Protein AF-A0A034WK22-F1 (afdb_monomer)

Organism: Bactrocera dorsalis (NCBI:txid27457)

Foldseek 3Di:
DPDDLADPPQWHADPVSDTDGVCQQLAQDQPDPVSPSVALVRQVVPDEDPQWDAAPSRGTYGNCQQCVQDQSHPVSSSVDCVRNVPPPPPDDDDDPDPPPPCPPCQVFADDDDQKRFAAQPPPQKFKAFPVPRDTDHHRDIGNGRIGIDGD

Solvent-accessible surface area (backbone atoms only — not comparable to full-atom values): 9255 Å² total; per-residue (Å²): 132,89,73,75,95,62,51,56,100,62,30,43,64,37,97,88,69,49,66,43,51,55,80,46,51,18,45,33,50,68,78,32,96,85,25,60,39,56,27,42,86,59,12,61,84,53,77,64,59,96,65,38,34,68,29,85,56,32,24,30,36,58,41,76,45,49,55,62,77,53,74,56,31,83,85,30,49,37,55,25,57,88,74,42,72,72,66,74,74,89,72,83,90,72,83,79,72,80,81,64,73,82,65,79,69,68,66,75,50,52,70,62,80,87,27,32,35,36,62,72,83,54,79,64,53,49,32,30,34,72,88,76,72,41,80,51,66,72,56,42,77,37,82,65,74,62,46,53,44,76,114

Secondary structure (DSSP, 8-state):
-----S--TTEEEPTTS-EEEGGGTTSSS--STT-GGGSHHHHSS----TTEEE-TTS-EEEGGGTTSSS--STT-GGG-HHHHTT-----------------------EEETTEEEPPTT-TTEEEEETTT--EE-TT-EESS-EEEEE-

Structure (mmCIF, N/CA/C/O backbone):
data_AF-A0A034WK22-F1
#
_entry.id   AF-A0A034WK22-F1
#
loop_
_atom_site.group_PDB
_atom_site.id
_atom_site.type_symbol
_atom_site.label_atom_id
_atom_site.label_alt_id
_atom_site.label_comp_id
_atom_site.label_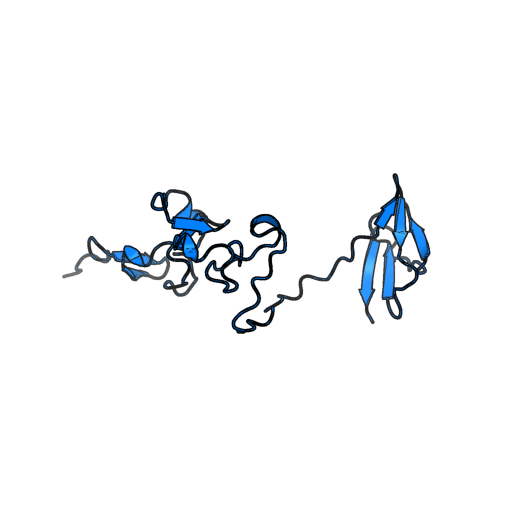asym_id
_atom_site.label_entity_id
_atom_site.label_seq_id
_atom_site.pdbx_PDB_ins_code
_atom_site.Cartn_x
_atom_site.Cartn_y
_atom_site.Cartn_z
_atom_site.occupancy
_atom_site.B_iso_or_equiv
_atom_site.auth_seq_id
_atom_site.auth_comp_id
_atom_site.auth_asym_id
_atom_site.auth_atom_id
_atom_site.pdbx_PDB_model_num
ATOM 1 N N . PHE A 1 1 ? -26.282 13.716 29.879 1.00 41.97 1 PHE A N 1
ATOM 2 C CA . PHE A 1 1 ? -26.708 12.935 28.706 1.00 41.97 1 PHE A CA 1
ATOM 3 C C . PHE A 1 1 ? -25.429 12.410 28.086 1.00 41.97 1 PHE A C 1
ATOM 5 O O . PHE A 1 1 ? -24.656 13.210 27.580 1.00 41.97 1 PHE A O 1
ATOM 12 N N . ALA A 1 2 ? -25.101 11.136 28.296 1.00 48.19 2 ALA A N 1
ATOM 13 C CA . ALA A 1 2 ? -24.018 10.515 27.542 1.00 48.19 2 ALA A CA 1
ATOM 14 C C . ALA A 1 2 ? -24.620 10.184 26.175 1.00 48.19 2 ALA A C 1
ATOM 16 O O . ALA A 1 2 ? -25.309 9.176 26.045 1.00 48.19 2 ALA A O 1
ATOM 17 N N . GLU A 1 3 ? -24.500 11.106 25.219 1.00 52.84 3 GLU A N 1
ATOM 18 C CA . GLU A 1 3 ? -24.861 10.803 23.837 1.00 52.84 3 GLU A CA 1
ATOM 19 C C . GLU A 1 3 ? -23.820 9.845 23.266 1.00 52.84 3 GLU A C 1
ATOM 21 O O . GLU A 1 3 ? -22.619 9.979 23.496 1.00 52.84 3 GLU A O 1
ATOM 26 N N . SER A 1 4 ? -24.352 8.804 22.639 1.00 51.81 4 SER A N 1
ATOM 27 C CA . SER A 1 4 ? -23.679 7.602 22.180 1.00 51.81 4 SER A CA 1
ATOM 28 C C . SER A 1 4 ? -22.354 7.901 21.479 1.00 51.81 4 SER A C 1
ATOM 30 O O . SER A 1 4 ? -22.331 8.539 20.433 1.00 51.81 4 SER A O 1
ATOM 32 N N . GLY A 1 5 ? -21.253 7.401 22.043 1.00 57.75 5 GLY A N 1
ATOM 33 C CA . GLY A 1 5 ? -19.918 7.427 21.444 1.00 57.75 5 GLY A CA 1
ATOM 34 C C . GLY A 1 5 ? -19.785 6.462 20.264 1.00 57.75 5 GLY A C 1
ATOM 35 O O . GLY A 1 5 ? -18.977 5.538 20.311 1.00 57.75 5 GLY A O 1
ATOM 36 N N . SER A 1 6 ? -20.585 6.661 19.222 1.00 67.25 6 SER A N 1
ATOM 37 C CA . SER A 1 6 ? -20.426 6.025 17.916 1.00 67.25 6 SER A CA 1
ATOM 38 C C . SER A 1 6 ? -20.471 7.116 16.864 1.00 67.25 6 SER A C 1
ATOM 40 O O . SER A 1 6 ? -21.315 8.005 16.938 1.00 67.25 6 SER A O 1
ATOM 42 N N . CYS A 1 7 ? -19.530 7.059 15.927 1.00 81.31 7 CYS A N 1
ATOM 43 C CA . CYS A 1 7 ? -19.524 7.911 14.745 1.00 81.31 7 CYS A CA 1
ATOM 44 C C . CYS A 1 7 ? -20.874 7.830 14.006 1.00 81.31 7 CYS A C 1
ATOM 46 O O . CYS A 1 7 ? -21.620 6.865 14.202 1.00 81.31 7 CYS A O 1
ATOM 48 N N . GLY A 1 8 ? -21.213 8.847 13.208 1.00 80.00 8 GLY A N 1
ATOM 49 C CA . GLY A 1 8 ? -22.467 8.875 12.456 1.00 80.00 8 GLY A CA 1
ATOM 50 C C . GLY A 1 8 ? -22.614 7.688 11.499 1.00 80.00 8 GLY A C 1
ATOM 51 O O . GLY A 1 8 ? -21.647 7.001 11.189 1.00 80.00 8 GLY A O 1
ATOM 52 N N . ASP A 1 9 ? -23.824 7.449 10.987 1.00 79.44 9 ASP A N 1
ATOM 53 C CA . ASP A 1 9 ? -24.131 6.312 10.098 1.00 79.44 9 ASP A CA 1
ATOM 54 C C . ASP A 1 9 ? -23.269 6.242 8.818 1.00 79.44 9 ASP A C 1
ATOM 56 O O . ASP A 1 9 ? -23.203 5.197 8.174 1.00 79.44 9 ASP A O 1
ATOM 60 N N . SER A 1 10 ? -22.621 7.347 8.436 1.00 83.50 10 SER A N 1
ATOM 61 C CA . SER A 1 10 ? -21.700 7.446 7.293 1.00 83.50 10 SER A CA 1
ATOM 62 C C . SER A 1 10 ? -20.250 7.680 7.715 1.00 83.50 10 SER A C 1
ATOM 64 O O . SER A 1 10 ? -19.420 8.040 6.887 1.00 83.50 10 SER A O 1
ATOM 66 N N . GLU A 1 11 ? -19.914 7.439 8.977 1.00 88.31 11 GLU A N 1
ATOM 67 C CA . GLU A 1 11 ? -18.571 7.599 9.515 1.00 88.31 11 GLU A CA 1
ATOM 68 C C . GLU A 1 11 ? -18.106 6.299 10.179 1.00 88.31 11 GLU A C 1
ATOM 70 O O . GLU A 1 11 ? -18.848 5.654 10.923 1.00 88.31 11 GLU A O 1
ATOM 75 N N . MET A 1 12 ? -16.845 5.922 9.980 1.00 85.69 12 MET A N 1
ATOM 76 C CA . MET A 1 12 ? -16.225 4.847 10.747 1.00 85.69 12 MET A CA 1
ATOM 77 C C . MET A 1 12 ? -15.327 5.369 11.852 1.00 85.69 12 MET A C 1
ATOM 79 O O . MET A 1 12 ? -14.591 6.346 11.721 1.00 85.69 12 MET A O 1
ATOM 83 N N . GLN A 1 13 ? -15.351 4.629 12.953 1.00 87.44 13 GLN A N 1
ATOM 84 C CA . GLN A 1 13 ? -14.527 4.904 14.109 1.00 87.44 13 GLN A CA 1
ATOM 85 C C . GLN A 1 13 ? -13.163 4.220 13.985 1.00 87.44 13 GLN A C 1
ATOM 87 O O . GLN A 1 13 ? -13.043 2.991 13.990 1.00 87.44 13 GLN A O 1
ATOM 92 N N . CYS A 1 14 ? -12.110 5.026 13.945 1.00 88.19 14 CYS A N 1
ATOM 93 C CA . CYS A 1 14 ? -10.742 4.597 14.173 1.00 88.19 14 CYS A CA 1
ATOM 94 C C . CYS A 1 14 ? -10.596 3.994 15.576 1.00 88.19 14 CYS A C 1
ATOM 96 O O . CYS A 1 14 ? -11.312 4.332 16.518 1.00 88.19 14 CYS A O 1
ATOM 98 N N . LYS A 1 15 ? -9.559 3.178 15.768 1.00 85.81 15 LYS A N 1
ATOM 99 C CA . LYS A 1 15 ? -9.249 2.534 17.057 1.00 85.81 15 LYS A CA 1
ATOM 100 C C . LYS A 1 15 ? -9.051 3.519 18.219 1.00 85.81 15 LYS A C 1
ATOM 102 O O 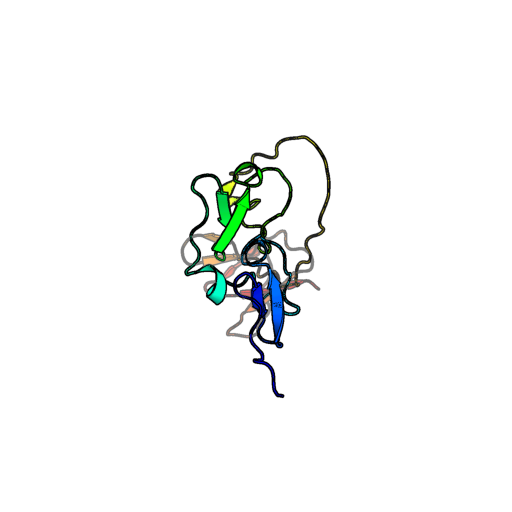. LYS A 1 15 ? -9.336 3.183 19.361 1.00 85.81 15 LYS A O 1
ATOM 107 N N . ASN A 1 16 ? -8.590 4.735 17.919 1.00 84.88 16 ASN A N 1
ATOM 108 C CA . ASN A 1 16 ? -8.399 5.813 18.894 1.00 84.88 16 ASN A CA 1
ATOM 109 C C . ASN A 1 16 ? -9.678 6.639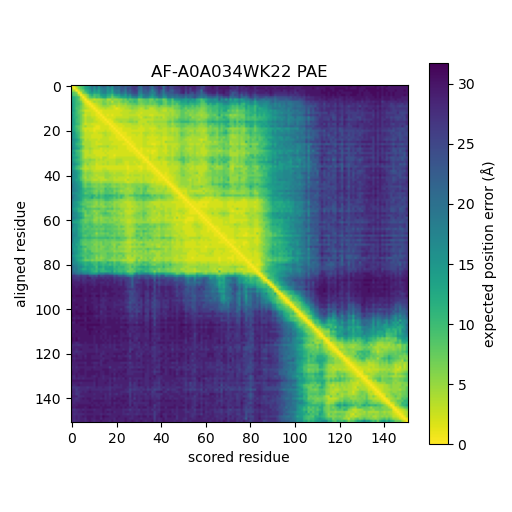 19.162 1.00 84.88 16 ASN A C 1
ATOM 111 O O . ASN A 1 16 ? -9.624 7.652 19.849 1.00 84.88 16 ASN A O 1
ATOM 115 N N . GLY A 1 17 ? -10.815 6.254 18.576 1.00 85.00 17 GLY A N 1
ATOM 116 C CA . GLY A 1 17 ? -12.092 6.954 18.717 1.00 85.00 17 GLY A CA 1
ATOM 117 C C . GLY A 1 17 ? -12.316 8.113 17.740 1.00 85.00 17 GLY A C 1
ATOM 118 O O . GLY A 1 17 ? -13.370 8.735 17.804 1.00 85.00 17 GLY A O 1
ATOM 119 N N . VAL A 1 18 ? -11.361 8.396 16.846 1.00 88.38 18 VAL A N 1
ATOM 120 C CA . VAL A 1 18 ? -11.515 9.378 15.756 1.00 88.38 18 VAL A CA 1
ATOM 121 C C . VAL A 1 18 ? -12.532 8.859 14.744 1.00 88.38 18 VAL A C 1
ATOM 123 O O . VAL A 1 18 ? -12.479 7.685 14.399 1.00 88.38 18 VAL A O 1
ATOM 126 N N . CYS A 1 19 ? -13.421 9.720 14.264 1.00 89.56 19 CYS A N 1
ATOM 127 C CA . CYS A 1 19 ? -14.359 9.398 13.194 1.00 89.56 19 CYS A CA 1
ATOM 128 C C . CYS A 1 19 ? -13.805 9.893 11.859 1.00 89.56 19 CYS A C 1
ATOM 130 O O . CYS A 1 19 ? -13.341 11.032 11.769 1.00 89.56 19 CYS A O 1
ATOM 132 N N . ILE A 1 20 ? -13.828 9.031 10.850 1.00 89.00 20 ILE A N 1
ATOM 133 C CA . ILE A 1 20 ? -13.521 9.372 9.460 1.00 89.00 20 ILE A CA 1
ATOM 134 C C . ILE A 1 20 ? -14.724 9.005 8.595 1.00 89.00 20 ILE A C 1
ATOM 136 O O . ILE A 1 20 ? -15.532 8.166 8.984 1.00 89.00 20 ILE A O 1
ATOM 140 N N . ASP A 1 21 ? -14.851 9.646 7.441 1.00 90.00 21 ASP A N 1
ATOM 141 C CA . ASP A 1 21 ? -15.949 9.391 6.510 1.00 90.00 21 ASP A CA 1
ATOM 142 C C . ASP A 1 21 ? -15.861 7.989 5.893 1.00 90.00 21 ASP A C 1
ATOM 144 O O . ASP A 1 21 ? -14.762 7.473 5.698 1.00 90.00 21 ASP A O 1
ATOM 148 N N . SER A 1 22 ? -17.0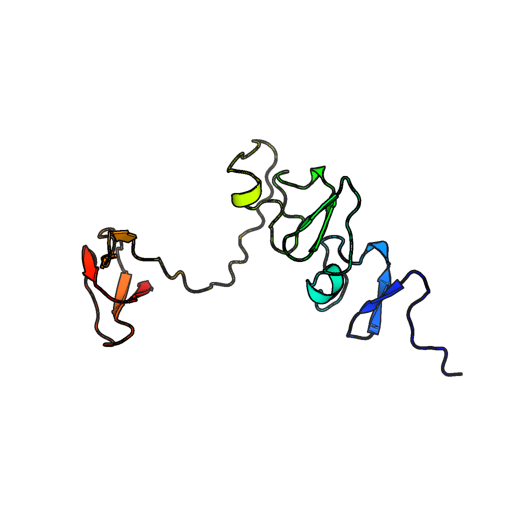08 7.395 5.554 1.00 85.12 22 SER A N 1
ATOM 149 C CA . SER A 1 22 ? -17.092 6.074 4.921 1.00 85.12 22 SER A CA 1
ATOM 150 C C . SER A 1 22 ? -16.270 5.946 3.649 1.00 85.12 22 SER A C 1
ATOM 152 O O . SER A 1 22 ? -15.675 4.895 3.416 1.00 85.12 22 SER A O 1
ATOM 154 N N . ASP A 1 23 ? -16.205 7.021 2.867 1.00 84.44 23 ASP A N 1
ATOM 155 C CA . ASP A 1 23 ? -15.415 7.090 1.640 1.00 84.44 23 ASP A CA 1
ATOM 156 C C . ASP A 1 23 ? -13.902 7.159 1.904 1.00 84.44 23 ASP A C 1
ATOM 158 O O . ASP A 1 23 ? -13.120 6.931 0.993 1.00 84.44 23 ASP A O 1
ATOM 162 N N . LYS A 1 24 ? -13.472 7.441 3.140 1.00 87.38 24 LYS A N 1
ATOM 163 C CA . LYS A 1 24 ? -12.052 7.457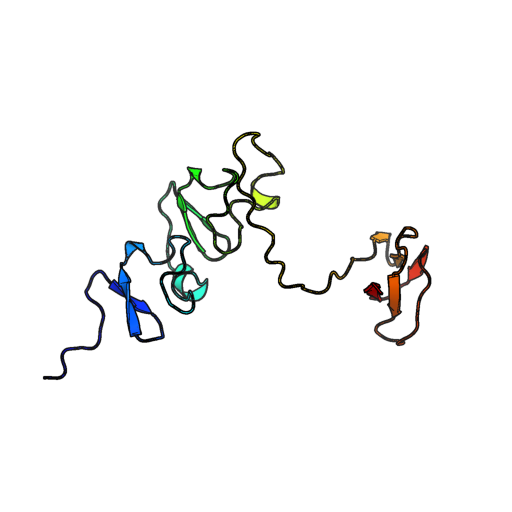 3.538 1.00 87.38 24 LYS A CA 1
ATOM 164 C C . LYS A 1 24 ? -11.544 6.106 4.017 1.00 87.38 24 LYS A C 1
ATOM 166 O O . LYS A 1 24 ? -10.362 5.952 4.294 1.00 87.38 24 LYS A O 1
ATOM 171 N N . LEU A 1 25 ? -12.423 5.120 4.166 1.00 87.00 25 LEU A N 1
ATOM 172 C CA . LEU A 1 25 ? -11.982 3.776 4.491 1.00 87.00 25 LEU A CA 1
ATOM 173 C C . LEU A 1 25 ? -11.442 3.104 3.236 1.00 87.00 25 LEU A C 1
ATOM 175 O O . LEU A 1 25 ? -12.198 2.868 2.294 1.00 87.00 25 LEU A O 1
ATOM 179 N N . CYS A 1 26 ? -10.184 2.670 3.292 1.00 86.94 26 CYS A N 1
ATOM 180 C CA . CYS A 1 26 ? -9.562 1.902 2.221 1.00 86.94 26 CYS A CA 1
ATOM 181 C C . CYS A 1 26 ? -9.460 2.694 0.904 1.00 86.94 26 CYS A C 1
ATOM 183 O O . CYS A 1 26 ? -9.556 2.086 -0.162 1.00 86.94 26 CYS A O 1
ATOM 185 N N . ASP A 1 27 ? -9.253 4.011 0.976 1.00 84.88 27 ASP A N 1
ATOM 186 C CA . ASP A 1 27 ? -9.084 4.926 -0.168 1.00 84.88 27 ASP A CA 1
ATOM 187 C C . ASP A 1 27 ? -7.606 5.073 -0.593 1.00 84.88 27 ASP A C 1
ATOM 189 O O . ASP A 1 27 ? -7.271 5.738 -1.568 1.00 84.88 27 ASP A O 1
ATOM 193 N N . GLY A 1 28 ? -6.680 4.425 0.120 1.00 81.12 28 GLY A N 1
ATOM 194 C CA . GLY A 1 28 ? -5.238 4.529 -0.129 1.00 81.12 28 GLY A CA 1
ATOM 195 C C . GLY A 1 28 ? -4.537 5.582 0.735 1.00 81.12 28 GLY A C 1
ATOM 196 O O . GLY A 1 28 ? -3.304 5.660 0.740 1.00 81.12 28 GLY A O 1
ATOM 197 N N . ILE A 1 29 ? -5.295 6.363 1.511 1.00 82.94 29 ILE A N 1
ATOM 198 C CA . ILE A 1 29 ? -4.808 7.477 2.329 1.00 82.94 29 ILE A CA 1
ATOM 199 C C . ILE A 1 29 ? -4.992 7.145 3.806 1.00 82.94 29 ILE A C 1
ATOM 201 O O . ILE A 1 29 ? -6.040 6.692 4.225 1.00 82.94 29 ILE A O 1
ATOM 205 N N . ARG A 1 30 ? -3.963 7.396 4.623 1.00 86.81 30 ARG A N 1
ATOM 206 C CA . ARG A 1 30 ? -4.054 7.212 6.079 1.00 86.81 30 ARG A CA 1
ATOM 207 C C . ARG A 1 30 ? -4.808 8.381 6.707 1.00 86.81 30 ARG A C 1
ATOM 209 O O . ARG A 1 30 ? -4.187 9.383 7.069 1.00 86.81 30 ARG A O 1
ATOM 216 N N . ASP A 1 31 ? -6.115 8.239 6.855 1.00 87.88 31 ASP A N 1
ATOM 217 C CA . ASP A 1 31 ? -6.989 9.185 7.541 1.00 87.88 31 ASP A CA 1
ATOM 218 C C . ASP A 1 31 ? -7.087 8.896 9.046 1.00 87.88 31 ASP A C 1
ATOM 220 O O . ASP A 1 31 ? -7.218 9.827 9.850 1.00 87.88 31 ASP A O 1
ATOM 224 N N . CYS A 1 32 ? -6.942 7.637 9.477 1.00 89.06 32 CYS A N 1
ATOM 225 C CA . CYS A 1 32 ? -6.763 7.346 10.899 1.00 89.06 32 CYS A CA 1
ATOM 226 C C . CYS A 1 32 ? -5.338 7.701 11.366 1.00 89.06 32 CYS A C 1
ATOM 228 O O . CYS A 1 32 ? -4.367 7.501 10.633 1.00 89.06 32 CYS A O 1
ATOM 230 N N . PRO A 1 33 ? -5.157 8.107 12.641 1.00 85.88 33 PRO A N 1
ATOM 231 C CA . PRO A 1 33 ? -3.844 8.477 13.190 1.00 85.88 33 PRO A CA 1
ATOM 232 C C . PRO A 1 33 ? -2.800 7.358 13.069 1.00 85.88 33 PRO A C 1
ATOM 234 O O . PRO A 1 33 ? -1.632 7.611 12.786 1.00 85.88 33 PRO A O 1
ATOM 237 N N . GLU A 1 34 ? -3.247 6.113 13.222 1.00 83.75 34 GLU A N 1
ATOM 238 C CA . GLU A 1 34 ? -2.407 4.924 13.084 1.00 83.75 34 GLU A CA 1
ATOM 239 C C . GLU A 1 34 ? -2.479 4.314 11.670 1.00 83.75 34 GLU A C 1
ATOM 241 O O . GLU A 1 34 ? -1.681 3.443 11.341 1.00 83.75 34 GLU A O 1
ATOM 246 N N . GLY A 1 35 ? -3.345 4.812 10.779 1.00 85.69 35 GLY A N 1
ATOM 247 C CA . GLY A 1 35 ? -3.579 4.247 9.442 1.00 85.69 35 GLY A CA 1
ATOM 248 C C . GLY A 1 35 ? -4.384 2.947 9.434 1.00 85.69 35 GLY A C 1
ATOM 249 O O . GLY A 1 35 ? -4.274 2.177 8.490 1.00 85.69 35 GLY A O 1
ATOM 250 N N . GLU A 1 36 ? -5.136 2.664 10.503 1.00 86.38 36 GLU A N 1
ATOM 251 C CA . GLU A 1 36 ? -5.928 1.431 10.653 1.00 86.38 36 GLU A CA 1
ATOM 252 C C . GLU A 1 36 ? -7.053 1.310 9.611 1.00 86.38 36 GLU A C 1
ATOM 254 O O . GLU A 1 36 ? -7.520 0.207 9.336 1.00 86.38 36 GLU A O 1
ATOM 259 N N . ASP A 1 37 ? -7.506 2.436 9.070 1.00 87.62 37 ASP A N 1
ATOM 260 C CA . ASP A 1 37 ? -8.395 2.552 7.912 1.00 87.62 37 ASP A CA 1
ATOM 261 C C . ASP A 1 37 ? -7.781 1.976 6.631 1.00 87.62 37 ASP A C 1
ATOM 263 O O . ASP A 1 37 ? -8.497 1.424 5.808 1.00 87.62 37 ASP A O 1
ATOM 267 N N . GLU A 1 38 ? -6.454 1.979 6.535 1.00 88.69 38 GLU A N 1
ATOM 268 C CA . GLU A 1 38 ? -5.673 1.463 5.410 1.00 88.69 38 GLU A CA 1
ATOM 269 C C . GLU A 1 38 ? -4.967 0.142 5.754 1.00 88.69 38 GLU A C 1
ATOM 271 O O . GLU A 1 38 ? -3.900 -0.180 5.231 1.00 88.69 38 GLU A O 1
ATOM 276 N N . THR A 1 39 ? -5.527 -0.648 6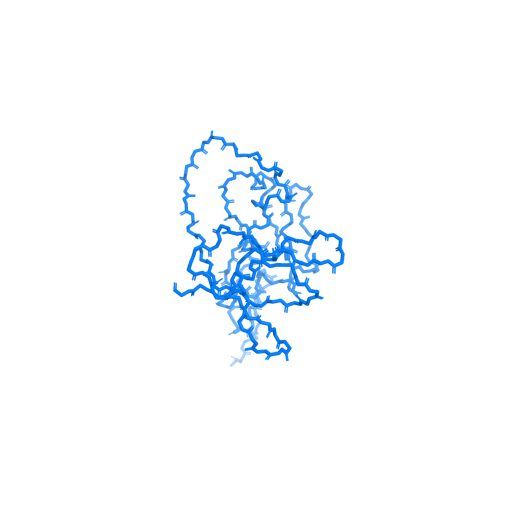.674 1.00 85.62 39 THR A N 1
ATOM 277 C CA . THR A 1 39 ? -4.954 -1.950 7.051 1.00 85.62 39 THR A CA 1
ATOM 278 C C . THR A 1 39 ? -5.674 -3.110 6.391 1.00 85.62 39 THR A C 1
ATOM 280 O O . THR A 1 39 ? -6.880 -3.079 6.150 1.00 85.62 39 THR A O 1
ATOM 283 N N . LEU A 1 40 ? -4.942 -4.206 6.185 1.00 83.50 40 LEU A N 1
ATOM 284 C CA . LEU A 1 40 ? -5.508 -5.439 5.646 1.00 83.50 40 LEU A CA 1
ATOM 285 C C . LEU A 1 40 ? -6.647 -5.995 6.502 1.00 83.50 40 LEU A C 1
ATOM 287 O O . LEU A 1 40 ? -7.610 -6.509 5.952 1.00 83.50 40 LEU A O 1
ATOM 291 N N . GLU A 1 41 ? -6.597 -5.855 7.826 1.00 84.25 41 GLU A N 1
ATOM 292 C CA . GLU A 1 41 ? -7.695 -6.309 8.687 1.00 84.25 41 GLU A CA 1
ATOM 293 C C . GLU A 1 41 ? -8.999 -5.543 8.426 1.00 84.25 41 GLU A C 1
ATOM 295 O O . GLU A 1 41 ? -10.076 -6.139 8.469 1.00 84.25 41 GLU A O 1
ATOM 300 N N . LYS A 1 42 ? -8.914 -4.242 8.119 1.00 82.44 42 LYS A N 1
ATOM 301 C CA . LYS A 1 42 ? -10.087 -3.401 7.847 1.00 82.44 42 LYS A CA 1
ATOM 302 C C . LYS A 1 42 ? -10.553 -3.491 6.391 1.00 82.44 42 LYS A C 1
ATOM 304 O O . LYS A 1 42 ? -11.755 -3.543 6.147 1.00 82.44 42 LYS A O 1
ATOM 309 N N . CYS A 1 43 ? -9.614 -3.591 5.448 1.00 86.19 43 CYS A N 1
ATOM 310 C CA . CYS A 1 43 ? -9.884 -3.626 4.008 1.00 86.19 43 CYS A CA 1
ATOM 311 C C . CYS A 1 43 ? -10.078 -5.035 3.427 1.00 86.19 43 CYS A C 1
ATOM 313 O O . CYS A 1 43 ? -10.526 -5.177 2.291 1.00 86.19 43 CYS A O 1
ATOM 315 N N . ALA A 1 44 ? -9.770 -6.106 4.165 1.00 82.12 44 ALA A N 1
ATOM 316 C CA . ALA A 1 44 ? -10.042 -7.480 3.731 1.00 82.12 44 ALA A CA 1
ATOM 317 C C . ALA A 1 44 ? -11.519 -7.747 3.380 1.00 82.12 44 ALA A C 1
ATOM 319 O O . ALA A 1 44 ? -11.751 -8.349 2.331 1.00 82.12 44 ALA A O 1
ATOM 320 N N . PRO A 1 45 ? -12.513 -7.330 4.194 1.00 81.44 45 PRO A N 1
ATOM 321 C CA . PRO A 1 45 ? -13.923 -7.493 3.840 1.00 81.44 45 PRO A CA 1
ATOM 322 C C . PRO A 1 45 ? -14.406 -6.490 2.780 1.00 81.44 45 PRO A C 1
ATOM 324 O O . PRO A 1 45 ? -15.499 -6.664 2.240 1.00 81.44 45 PRO A O 1
ATOM 327 N N . PHE A 1 46 ? -13.631 -5.444 2.484 1.00 80.88 46 PHE A N 1
ATOM 328 C CA . PHE A 1 46 ? -14.036 -4.400 1.554 1.00 80.88 46 PHE A CA 1
ATOM 329 C C . PHE A 1 46 ? -13.831 -4.854 0.104 1.00 80.88 46 PHE A C 1
ATOM 331 O O . PHE A 1 46 ? -12.777 -5.370 -0.277 1.00 80.88 46 PHE A O 1
ATOM 338 N N . THR A 1 47 ? -14.869 -4.685 -0.715 1.00 82.19 47 THR A N 1
ATOM 339 C CA . THR A 1 47 ? -14.830 -5.029 -2.140 1.00 82.19 47 THR A CA 1
ATOM 340 C C . THR A 1 47 ? -14.762 -3.747 -2.951 1.00 82.19 47 THR A C 1
ATOM 342 O O . THR A 1 47 ? -15.694 -2.948 -2.923 1.00 82.19 47 THR A O 1
ATOM 345 N N . CYS A 1 48 ? -13.672 -3.568 -3.694 1.00 84.31 48 CYS A N 1
ATOM 346 C CA . CYS A 1 48 ? -13.503 -2.416 -4.570 1.00 84.31 48 CYS A CA 1
ATOM 347 C C . CYS A 1 48 ? -14.553 -2.389 -5.688 1.00 84.31 48 CYS A C 1
ATOM 349 O O . CYS A 1 48 ? -15.025 -3.434 -6.150 1.00 84.31 48 CYS A O 1
ATOM 351 N N . GLN A 1 49 ? -14.868 -1.190 -6.183 1.00 84.19 49 GLN A N 1
ATOM 352 C CA . GLN A 1 49 ? -15.651 -1.046 -7.409 1.00 84.19 49 GLN A CA 1
ATOM 353 C C . GLN A 1 49 ? -14.977 -1.760 -8.586 1.00 84.19 49 GLN A C 1
ATOM 355 O O . GLN A 1 49 ? -13.759 -1.900 -8.648 1.00 84.19 49 GLN A O 1
ATOM 360 N N . SER A 1 50 ? -15.777 -2.175 -9.570 1.00 81.94 50 SER A N 1
ATOM 361 C CA . SER A 1 50 ? -15.333 -3.007 -10.699 1.00 81.94 50 SER A CA 1
ATOM 362 C C . SER A 1 50 ? -14.211 -2.395 -11.550 1.00 81.94 50 SER A C 1
ATOM 364 O O . SER A 1 50 ? -13.535 -3.113 -12.278 1.00 81.94 50 SER A O 1
ATOM 366 N N . PHE A 1 51 ? -14.039 -1.075 -11.488 1.00 83.94 51 PHE A N 1
ATOM 367 C CA . PHE A 1 51 ? -13.032 -0.303 -12.220 1.00 83.94 51 PHE A CA 1
ATOM 368 C C . PHE A 1 51 ? -11.946 0.287 -11.310 1.00 83.94 51 PHE A C 1
ATOM 370 O O . PHE A 1 51 ? -11.102 1.040 -11.788 1.00 83.94 51 PHE A O 1
ATOM 377 N N . ALA A 1 52 ? -11.974 -0.017 -10.013 1.00 88.25 52 ALA A N 1
ATOM 378 C CA . ALA A 1 52 ? -10.939 0.366 -9.065 1.00 88.25 52 ALA A CA 1
ATOM 379 C C . ALA A 1 52 ? -9.828 -0.695 -9.034 1.00 88.25 52 ALA A C 1
ATOM 381 O O . ALA A 1 52 ? -10.072 -1.883 -9.265 1.00 88.25 52 ALA A O 1
ATOM 382 N N . TYR A 1 53 ? -8.600 -0.266 -8.755 1.00 89.06 53 TYR A N 1
ATOM 383 C CA . TYR A 1 53 ? -7.484 -1.172 -8.511 1.00 89.06 53 TYR A CA 1
ATOM 384 C C . TYR A 1 53 ? -7.386 -1.471 -7.018 1.00 89.06 53 TYR A C 1
ATOM 386 O O . TYR A 1 53 ? -7.434 -0.563 -6.191 1.00 89.06 53 TYR A O 1
ATOM 394 N N . ARG A 1 54 ? -7.226 -2.753 -6.680 1.00 89.38 54 ARG A N 1
ATOM 395 C CA . ARG A 1 54 ? -7.077 -3.196 -5.296 1.00 89.38 54 ARG A CA 1
ATOM 396 C C . ARG A 1 54 ? -5.601 -3.329 -4.938 1.00 89.38 54 ARG A C 1
ATOM 398 O O . ARG A 1 54 ? -4.921 -4.216 -5.452 1.00 89.38 54 ARG A O 1
ATOM 405 N N . CYS A 1 55 ? -5.137 -2.489 -4.021 1.00 87.62 55 CYS A N 1
ATOM 406 C CA . CYS A 1 55 ? -3.819 -2.570 -3.410 1.00 87.62 55 CYS A CA 1
ATOM 407 C C . CYS A 1 55 ? -3.579 -3.948 -2.775 1.00 87.62 55 CYS A C 1
ATOM 409 O O . CYS A 1 55 ? -4.517 -4.637 -2.363 1.00 87.62 55 CYS A O 1
ATOM 411 N N . ALA A 1 56 ? -2.312 -4.338 -2.617 1.00 86.38 56 ALA A N 1
ATOM 412 C CA . ALA A 1 56 ? -1.941 -5.638 -2.051 1.00 86.38 56 ALA A CA 1
ATOM 413 C C . ALA A 1 56 ? -2.514 -5.865 -0.638 1.00 86.38 56 ALA A C 1
ATOM 415 O O . ALA A 1 56 ? -2.928 -6.978 -0.308 1.00 86.38 56 ALA A O 1
ATOM 416 N N . TYR A 1 57 ? -2.591 -4.804 0.170 1.00 82.44 57 TYR A N 1
ATOM 417 C CA . TYR A 1 57 ? -3.187 -4.847 1.506 1.00 82.44 57 TYR A CA 1
ATOM 418 C C . TYR A 1 57 ? -4.720 -4.726 1.501 1.00 82.44 57 TYR A C 1
ATOM 420 O O . TYR A 1 57 ? -5.349 -5.064 2.494 1.00 82.44 57 TYR A O 1
ATOM 428 N N . GLY A 1 58 ? -5.337 -4.318 0.389 1.00 85.19 58 GLY A N 1
ATOM 429 C CA . GLY A 1 58 ? -6.787 -4.348 0.202 1.00 85.19 58 GLY A CA 1
ATOM 430 C C . GLY A 1 58 ? -7.478 -3.010 -0.044 1.00 85.19 58 GLY A C 1
ATOM 431 O O . GLY A 1 58 ? -8.663 -3.053 -0.361 1.00 85.19 58 GLY A O 1
ATOM 432 N N . ALA A 1 59 ? -6.778 -1.874 0.050 1.00 86.50 59 ALA A N 1
ATOM 433 C CA . ALA A 1 59 ? -7.345 -0.583 -0.344 1.00 86.50 59 ALA A CA 1
ATOM 434 C C . ALA A 1 59 ? -7.702 -0.509 -1.825 1.00 86.50 59 ALA A C 1
ATOM 436 O O . ALA A 1 59 ? -7.174 -1.263 -2.644 1.00 86.50 59 ALA A O 1
ATOM 437 N N . CYS A 1 60 ? -8.595 0.409 -2.150 1.00 88.12 60 CYS A N 1
ATOM 438 C CA . CYS A 1 60 ? -9.153 0.620 -3.464 1.00 88.12 60 CYS A CA 1
ATOM 439 C C . CYS A 1 60 ? -8.750 2.004 -3.945 1.00 88.12 60 CYS A C 1
ATOM 441 O O . CYS A 1 60 ? -9.214 3.005 -3.422 1.00 88.12 60 CYS A O 1
ATOM 443 N N . ILE A 1 61 ? -7.927 2.045 -4.981 1.00 87.31 61 ILE A N 1
ATOM 444 C CA . ILE A 1 61 ? -7.589 3.287 -5.671 1.00 87.31 61 ILE A CA 1
ATOM 445 C C . ILE A 1 61 ? -8.264 3.3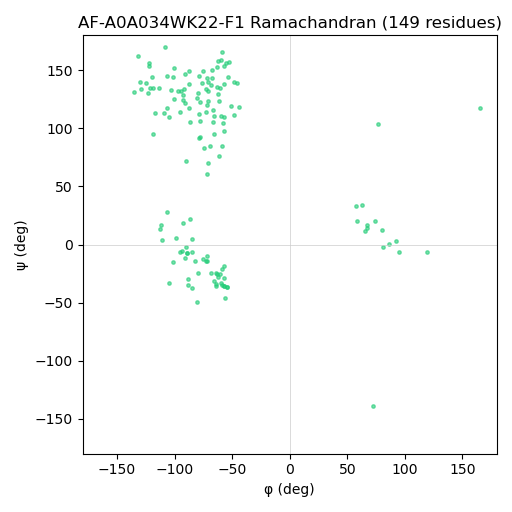02 -7.038 1.00 87.31 61 ILE A C 1
ATOM 447 O O . ILE A 1 61 ? -8.778 2.288 -7.528 1.00 87.31 61 ILE A O 1
ATOM 451 N N . GLU A 1 62 ? -8.237 4.446 -7.711 1.00 88.62 62 GLU A N 1
ATOM 452 C CA . GLU A 1 62 ? -8.753 4.536 -9.070 1.00 88.62 62 GLU A CA 1
ATOM 453 C C . GLU A 1 62 ? -8.039 3.537 -9.999 1.00 88.62 62 GLU A C 1
ATOM 455 O O . GLU A 1 62 ? -6.820 3.410 -9.977 1.00 88.62 62 GLU A O 1
ATOM 460 N N . GLY A 1 63 ? -8.753 2.841 -10.890 1.00 85.56 63 GLY A N 1
ATOM 461 C CA . GLY A 1 63 ? -8.100 1.874 -11.789 1.00 85.56 63 GLY A CA 1
ATOM 462 C C . GLY A 1 63 ? -7.047 2.502 -12.707 1.00 85.56 63 GLY A C 1
ATOM 463 O O . GLY A 1 63 ? -6.097 1.836 -13.107 1.00 85.56 63 GLY A O 1
ATOM 464 N N . LYS A 1 64 ? -7.181 3.804 -13.003 1.00 84.75 64 LYS A N 1
ATOM 465 C CA . LYS A 1 64 ? -6.189 4.591 -13.754 1.00 84.75 64 LYS A CA 1
ATOM 466 C C . LYS A 1 64 ? -4.920 4.898 -12.956 1.00 84.75 64 LYS A C 1
ATOM 468 O O . LYS A 1 64 ? -3.962 5.379 -13.553 1.00 84.75 64 LYS A O 1
ATOM 473 N N . ALA A 1 65 ? -4.953 4.708 -11.639 1.00 86.00 65 ALA A N 1
ATOM 474 C CA . ALA A 1 65 ? -3.820 4.928 -10.759 1.00 86.00 65 ALA A CA 1
ATOM 475 C C . ALA A 1 65 ? -2.833 3.757 -10.785 1.00 86.00 65 ALA A C 1
ATOM 477 O O . ALA A 1 65 ? -1.646 3.966 -10.594 1.00 86.00 65 ALA A O 1
ATOM 478 N N . ALA A 1 66 ? -3.286 2.553 -11.142 1.00 86.62 66 ALA A N 1
ATOM 479 C CA . ALA A 1 66 ? -2.388 1.428 -11.357 1.00 86.62 66 ALA A CA 1
ATOM 480 C C . ALA A 1 66 ? -1.400 1.711 -12.503 1.00 86.62 66 ALA A C 1
ATOM 482 O O . ALA A 1 66 ? -1.807 1.954 -13.646 1.00 86.62 66 ALA A O 1
ATOM 483 N N . CYS A 1 67 ? -0.101 1.610 -12.217 1.00 86.00 67 CYS A N 1
ATOM 484 C CA . CYS A 1 67 ? 0.986 1.816 -13.173 1.00 86.00 67 CYS A CA 1
ATOM 485 C C . CYS A 1 67 ? 0.979 3.195 -13.855 1.00 86.00 67 CYS A C 1
ATOM 487 O O . CYS A 1 67 ? 1.351 3.318 -15.032 1.00 86.00 67 CYS A O 1
ATOM 489 N N . ASN A 1 68 ? 0.534 4.230 -13.143 1.00 85.00 68 ASN A N 1
ATOM 490 C CA . ASN A 1 68 ? 0.508 5.608 -13.616 1.00 85.00 68 ASN A CA 1
ATOM 491 C C . ASN A 1 68 ? 1.806 6.385 -13.310 1.00 85.00 68 ASN A C 1
ATOM 493 O O . ASN A 1 68 ? 1.975 7.499 -13.811 1.00 85.00 68 ASN A O 1
ATOM 497 N N . GLY A 1 69 ? 2.733 5.802 -12.546 1.00 81.00 69 GLY A N 1
ATOM 498 C CA . GLY A 1 69 ? 3.998 6.416 -12.136 1.00 81.00 69 GLY A CA 1
ATOM 499 C C . GLY A 1 69 ? 3.960 7.145 -10.789 1.00 81.00 69 GLY A C 1
ATOM 500 O O . GLY A 1 69 ? 4.972 7.741 -10.410 1.00 81.00 69 GLY A O 1
ATOM 501 N N . THR A 1 70 ? 2.834 7.112 -10.079 1.00 83.62 70 THR A N 1
ATOM 502 C CA . THR A 1 70 ? 2.607 7.748 -8.775 1.00 83.62 70 THR A CA 1
ATOM 503 C C . THR A 1 70 ? 2.183 6.686 -7.780 1.00 83.62 70 THR A C 1
ATOM 505 O O . THR A 1 70 ? 1.295 5.904 -8.066 1.00 83.62 70 THR A O 1
ATOM 508 N N . VAL A 1 71 ? 2.828 6.666 -6.615 1.00 85.94 71 VAL A N 1
ATOM 509 C CA . VAL A 1 71 ? 2.465 5.738 -5.543 1.00 85.94 71 VAL A CA 1
ATOM 510 C C . VAL A 1 71 ? 1.225 6.269 -4.839 1.00 85.94 71 VAL A C 1
ATOM 512 O O . VAL A 1 71 ? 1.323 7.233 -4.080 1.00 85.94 71 VAL A O 1
ATOM 515 N N . GLU A 1 72 ? 0.098 5.623 -5.096 1.00 86.44 72 GLU A N 1
ATOM 516 C CA . GLU A 1 72 ? -1.200 5.922 -4.492 1.00 86.44 72 GLU A CA 1
ATOM 517 C C . GLU A 1 72 ? -1.550 4.868 -3.433 1.00 86.44 72 GLU A C 1
ATOM 519 O O . GLU A 1 72 ? -2.113 5.198 -2.394 1.00 86.44 72 GLU A O 1
ATOM 524 N N . CYS A 1 73 ? -1.141 3.603 -3.616 1.00 86.38 73 CYS A N 1
ATOM 525 C CA . CYS A 1 73 ? -1.240 2.628 -2.530 1.00 86.38 73 CYS A CA 1
ATOM 526 C C . CYS A 1 73 ? -0.213 2.939 -1.440 1.00 86.38 73 CYS A C 1
ATOM 528 O O . CYS A 1 73 ? 0.969 3.131 -1.729 1.00 86.38 73 CYS A O 1
ATOM 530 N N . HIS A 1 74 ? -0.603 2.799 -0.171 1.00 81.62 74 HIS A N 1
ATOM 531 C CA . HIS A 1 74 ? 0.330 2.940 0.952 1.00 81.62 74 HIS A CA 1
ATOM 532 C C . HIS A 1 74 ? 1.575 2.030 0.844 1.00 81.62 74 HIS A C 1
ATOM 534 O O . HIS A 1 74 ? 2.684 2.432 1.196 1.00 81.62 74 HIS A O 1
ATOM 540 N N . ASP A 1 75 ? 1.396 0.813 0.321 1.00 82.38 75 ASP A N 1
ATOM 541 C CA . ASP A 1 75 ? 2.463 -0.175 0.093 1.00 82.38 75 ASP A CA 1
ATOM 542 C C . ASP A 1 75 ? 3.203 0.013 -1.254 1.00 82.38 75 ASP A C 1
ATOM 544 O O 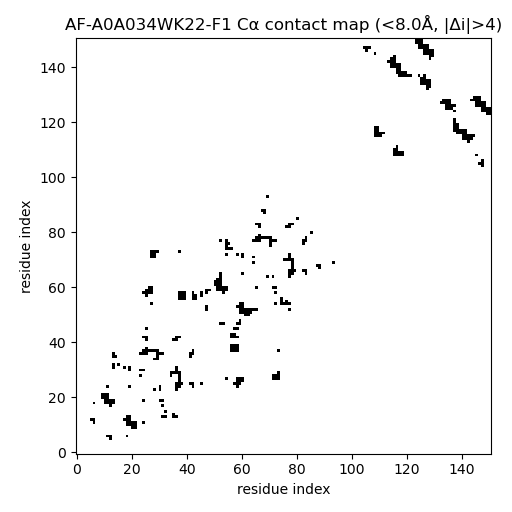. ASP A 1 75 ? 4.177 -0.676 -1.543 1.00 82.38 75 ASP A O 1
ATOM 548 N N . GLY A 1 76 ? 2.744 0.926 -2.119 1.00 84.62 76 GLY A N 1
ATOM 549 C CA . GLY A 1 76 ? 3.277 1.105 -3.477 1.00 84.62 76 GLY A CA 1
ATOM 550 C C . GLY A 1 76 ? 3.005 -0.064 -4.422 1.00 84.62 76 GLY A C 1
ATOM 551 O O . GLY A 1 76 ? 3.659 -0.206 -5.457 1.00 84.62 76 GLY A O 1
ATOM 552 N N . SER A 1 77 ? 2.053 -0.932 -4.067 1.00 87.88 77 SER A N 1
ATOM 553 C CA . SER A 1 77 ? 1.709 -2.117 -4.854 1.00 87.88 77 SER A CA 1
ATOM 554 C C . SER A 1 77 ? 1.153 -1.791 -6.247 1.00 87.88 77 SER A C 1
ATOM 556 O O . SER A 1 77 ? 1.299 -2.605 -7.158 1.00 87.88 77 SER A O 1
ATOM 558 N N . ASP A 1 78 ? 0.559 -0.611 -6.414 1.00 88.31 78 ASP A N 1
ATOM 559 C CA . ASP A 1 78 ? 0.073 -0.029 -7.672 1.00 88.31 78 ASP A CA 1
ATOM 560 C C . ASP A 1 78 ? 1.187 0.357 -8.650 1.00 88.31 78 ASP A C 1
ATOM 562 O O . ASP A 1 78 ? 0.973 0.344 -9.856 1.00 88.31 78 ASP A O 1
ATOM 566 N N . GLU A 1 79 ? 2.394 0.611 -8.150 1.00 89.31 79 GLU A N 1
ATOM 567 C CA . GLU A 1 79 ? 3.583 0.928 -8.953 1.00 89.31 79 GLU A CA 1
ATOM 568 C C . GLU A 1 79 ? 4.647 -0.174 -8.869 1.00 89.31 79 GLU A C 1
ATOM 570 O O . GLU A 1 79 ? 5.811 -0.006 -9.255 1.00 89.31 79 GLU A O 1
ATOM 575 N N . SER A 1 80 ? 4.260 -1.337 -8.343 1.00 85.19 80 SER A N 1
ATOM 576 C CA . SER A 1 80 ? 5.173 -2.454 -8.169 1.00 85.19 80 SER A CA 1
ATOM 577 C C . SER A 1 80 ? 5.622 -3.016 -9.519 1.00 85.19 80 SER A C 1
ATOM 579 O O . SER A 1 80 ? 4.861 -3.133 -10.482 1.00 85.19 80 SER A O 1
ATOM 581 N N . TYR A 1 81 ? 6.887 -3.438 -9.593 1.00 79.19 81 TYR A N 1
ATOM 582 C CA . TYR A 1 81 ? 7.433 -4.042 -10.811 1.00 79.19 81 TYR A CA 1
ATOM 583 C C . TYR A 1 81 ? 6.670 -5.311 -11.229 1.00 79.19 81 TYR A C 1
ATOM 585 O O . TYR A 1 81 ? 6.527 -5.574 -12.420 1.00 79.19 81 TYR A O 1
ATOM 593 N N . ALA A 1 82 ? 6.157 -6.074 -10.256 1.00 80.94 82 ALA A N 1
ATOM 594 C CA . ALA A 1 82 ? 5.355 -7.271 -10.499 1.00 80.94 82 ALA A CA 1
ATOM 595 C C . ALA A 1 82 ? 4.023 -6.960 -11.203 1.00 80.94 82 ALA A C 1
ATOM 597 O O . ALA A 1 82 ? 3.583 -7.756 -12.027 1.00 80.94 82 ALA A O 1
ATOM 598 N N . LEU A 1 83 ? 3.418 -5.803 -10.912 1.00 82.88 83 LEU A N 1
ATOM 599 C CA . LEU A 1 83 ? 2.197 -5.340 -11.567 1.00 82.88 83 LEU A CA 1
ATOM 600 C C . LEU A 1 83 ? 2.493 -4.711 -12.938 1.00 82.88 83 LEU A C 1
ATOM 602 O O . LEU A 1 83 ? 1.874 -5.068 -13.937 1.00 82.88 83 LEU A O 1
ATOM 606 N N . CYS A 1 84 ? 3.462 -3.794 -12.998 1.00 83.69 84 CYS A N 1
ATOM 607 C CA . CYS A 1 84 ? 3.676 -2.934 -14.166 1.00 83.69 84 CYS A CA 1
ATOM 608 C C . CYS A 1 84 ? 4.702 -3.473 -15.172 1.00 83.69 84 CYS A C 1
ATOM 610 O O . CYS A 1 84 ? 4.934 -2.859 -16.213 1.00 83.69 84 CYS A O 1
ATOM 612 N N . GLY A 1 85 ? 5.384 -4.584 -14.881 1.00 73.50 85 GLY A N 1
ATOM 613 C CA . GLY A 1 85 ? 6.316 -5.232 -15.814 1.00 73.50 85 GLY A CA 1
ATOM 614 C C . GLY A 1 85 ? 7.473 -4.341 -16.296 1.00 73.50 85 GLY A C 1
ATOM 615 O O . GLY A 1 85 ? 8.064 -4.603 -17.341 1.00 73.50 85 GLY A O 1
ATOM 616 N N . GLY A 1 86 ? 7.791 -3.260 -15.574 1.00 62.06 86 GLY A N 1
ATOM 617 C CA . GLY A 1 86 ? 8.860 -2.326 -15.932 1.00 62.06 86 GLY A CA 1
ATOM 618 C C . GLY A 1 8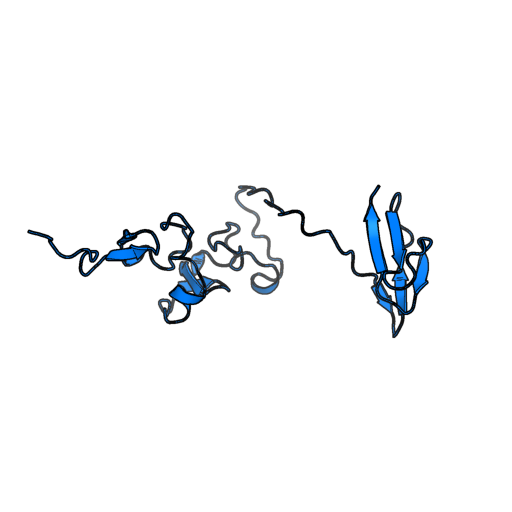6 ? 8.520 -1.290 -17.010 1.00 62.06 86 GLY A C 1
ATOM 619 O O . GLY A 1 86 ? 9.436 -0.615 -17.490 1.00 62.06 86 GLY A O 1
ATOM 620 N N . ILE A 1 87 ? 7.247 -1.106 -17.384 1.00 57.66 87 ILE A N 1
ATOM 621 C CA . ILE A 1 87 ? 6.855 -0.040 -18.319 1.00 57.66 87 ILE A CA 1
ATOM 622 C C . ILE A 1 87 ? 6.883 1.329 -17.628 1.00 57.66 87 ILE A C 1
ATOM 624 O O . ILE A 1 87 ? 5.882 1.878 -17.191 1.00 57.66 87 ILE A O 1
ATOM 628 N N . ARG A 1 88 ? 8.068 1.937 -17.563 1.00 55.91 88 ARG A N 1
ATOM 629 C CA . ARG A 1 88 ? 8.205 3.362 -17.240 1.00 55.91 88 ARG A CA 1
ATOM 630 C C . ARG A 1 88 ? 7.577 4.180 -18.369 1.00 55.91 88 ARG A C 1
ATOM 632 O O . ARG A 1 88 ? 8.240 4.456 -19.373 1.00 55.91 88 ARG A O 1
ATOM 639 N N . LYS A 1 89 ? 6.310 4.578 -18.235 1.00 52.56 89 LYS A N 1
ATOM 640 C CA . LYS A 1 89 ? 5.735 5.633 -19.080 1.00 52.56 89 LYS A CA 1
ATOM 641 C C . LYS A 1 89 ? 6.570 6.898 -18.837 1.00 52.56 89 LYS A C 1
ATOM 643 O O . LYS A 1 89 ? 6.606 7.439 -17.739 1.00 52.56 89 LYS A O 1
ATOM 648 N N . LYS A 1 90 ? 7.343 7.323 -19.841 1.00 50.50 90 LYS A N 1
ATOM 649 C CA . LYS A 1 90 ? 8.108 8.575 -19.786 1.00 50.50 90 LYS A CA 1
ATOM 650 C C . LYS A 1 90 ? 7.124 9.747 -19.753 1.00 50.50 90 LYS A C 1
ATOM 652 O O . LYS A 1 90 ? 6.566 10.086 -20.791 1.00 50.50 90 LYS A O 1
ATOM 657 N N . GLY A 1 91 ? 6.959 10.374 -18.594 1.00 57.59 91 GLY A N 1
ATOM 658 C CA . GLY A 1 91 ? 6.260 11.650 -18.462 1.00 57.59 91 GLY A CA 1
ATOM 659 C C . GLY A 1 91 ? 5.908 11.957 -17.010 1.00 57.59 91 GLY A C 1
ATOM 660 O O . GLY A 1 91 ? 5.129 11.229 -16.422 1.00 57.59 91 GLY A O 1
ATOM 661 N N . SER A 1 92 ? 6.465 13.054 -16.493 1.00 45.78 92 SER A N 1
ATOM 662 C CA . SER A 1 92 ? 6.222 13.671 -15.178 1.00 45.78 92 SER A CA 1
ATOM 663 C C . SER A 1 92 ? 6.859 12.994 -13.967 1.00 45.78 92 SER A C 1
ATOM 665 O O . SER A 1 92 ? 6.412 11.983 -13.447 1.00 45.78 92 SER A O 1
ATOM 667 N N . GLY A 1 93 ? 7.940 13.615 -13.494 1.00 61.09 93 GLY A N 1
ATOM 668 C CA . GLY A 1 93 ? 8.523 13.296 -12.207 1.00 61.09 93 GLY A CA 1
ATOM 669 C C . GLY A 1 93 ? 7.658 13.802 -11.059 1.00 61.09 93 GLY A C 1
ATOM 670 O O . GLY A 1 93 ? 7.334 14.981 -10.992 1.00 61.09 93 GLY A O 1
ATOM 671 N N . VAL A 1 94 ? 7.450 12.938 -10.079 1.00 43.31 94 VAL A N 1
ATOM 672 C CA . VAL A 1 94 ? 7.797 13.268 -8.705 1.00 43.31 94 VAL A CA 1
ATOM 673 C C . VAL A 1 94 ? 8.495 12.046 -8.132 1.00 43.31 94 VAL A C 1
ATOM 675 O O . VAL A 1 94 ? 8.086 10.908 -8.331 1.00 43.31 94 VAL A O 1
ATOM 678 N N . ARG A 1 95 ? 9.636 12.288 -7.502 1.00 45.66 95 ARG A N 1
ATOM 679 C CA . ARG A 1 95 ? 10.366 11.297 -6.730 1.00 45.66 95 ARG A CA 1
ATOM 680 C C . ARG A 1 95 ? 9.784 11.339 -5.319 1.00 45.66 95 ARG A C 1
ATOM 682 O O . ARG A 1 95 ? 10.159 12.258 -4.595 1.00 45.66 95 ARG A O 1
ATOM 689 N N . PRO A 1 96 ? 8.963 10.380 -4.869 1.00 42.91 96 PRO A N 1
ATOM 690 C CA . PRO A 1 96 ? 9.044 9.983 -3.484 1.00 42.91 96 PRO A CA 1
ATOM 691 C C . PRO A 1 96 ? 10.341 9.185 -3.367 1.00 42.91 96 PRO A C 1
ATOM 693 O O . PRO A 1 96 ? 10.563 8.160 -4.012 1.00 42.91 96 PRO A O 1
ATOM 696 N N . THR A 1 97 ? 11.282 9.746 -2.619 1.00 43.69 97 THR A N 1
ATOM 697 C CA . THR A 1 97 ? 12.420 8.997 -2.098 1.00 43.69 97 THR A CA 1
ATOM 698 C C . THR A 1 97 ? 11.917 7.678 -1.517 1.00 43.69 97 THR A C 1
ATOM 700 O O . THR A 1 97 ? 10.905 7.710 -0.812 1.00 43.69 97 THR A O 1
ATOM 703 N N . PRO A 1 98 ? 12.610 6.547 -1.721 1.00 45.53 98 PRO A N 1
ATOM 704 C CA . PRO A 1 98 ? 12.376 5.409 -0.859 1.00 45.53 98 PRO A CA 1
ATOM 705 C C . PRO A 1 98 ? 12.646 5.898 0.564 1.00 45.53 98 PRO A C 1
ATOM 707 O O . PRO A 1 98 ? 13.795 6.140 0.935 1.00 45.53 98 PRO A O 1
ATOM 710 N N . LYS A 1 99 ? 11.597 6.033 1.383 1.00 40.59 99 LYS A N 1
ATOM 711 C CA . LYS A 1 99 ? 11.758 5.834 2.818 1.00 40.59 99 LYS A CA 1
ATOM 712 C C . LYS A 1 99 ? 11.965 4.331 2.965 1.00 40.59 99 LYS A C 1
ATOM 714 O O . LYS A 1 99 ? 11.083 3.594 3.383 1.00 40.59 99 LYS A O 1
ATOM 719 N N . ALA A 1 100 ? 13.134 3.883 2.506 1.00 42.03 100 ALA A N 1
ATOM 720 C CA . ALA A 1 100 ? 13.713 2.642 2.930 1.00 42.03 100 ALA A CA 1
ATOM 721 C C . ALA A 1 100 ? 13.820 2.809 4.441 1.00 42.03 100 ALA A C 1
ATOM 723 O O . ALA A 1 100 ? 14.724 3.461 4.952 1.00 42.03 100 ALA A O 1
ATOM 724 N N . THR A 1 101 ? 12.852 2.263 5.170 1.00 40.81 101 THR A N 1
ATOM 725 C CA . THR A 1 101 ? 13.231 1.568 6.385 1.00 40.81 101 THR A CA 1
ATOM 726 C C . THR A 1 101 ? 14.365 0.669 5.932 1.00 40.81 101 THR A C 1
ATOM 728 O O . THR A 1 101 ? 14.175 -0.179 5.059 1.00 40.81 101 THR A O 1
ATOM 731 N N . GLU A 1 102 ? 15.565 0.985 6.398 1.00 47.19 102 GLU A N 1
ATOM 732 C CA . GLU A 1 102 ? 16.787 0.242 6.157 1.00 47.19 102 GLU A CA 1
ATOM 733 C C . GLU A 1 102 ? 16.584 -1.156 6.742 1.00 47.19 102 GLU A C 1
ATOM 735 O O . GLU A 1 102 ? 17.021 -1.484 7.841 1.00 47.19 102 GLU A O 1
ATOM 740 N N . LYS A 1 103 ? 15.825 -1.993 6.036 1.00 41.59 103 LYS A N 1
ATOM 741 C CA . LYS A 1 103 ? 15.818 -3.418 6.277 1.00 41.59 103 LYS A CA 1
ATOM 742 C C . LYS A 1 103 ? 17.175 -3.866 5.750 1.00 41.59 103 LYS A C 1
ATOM 744 O O . LYS A 1 103 ? 17.455 -3.588 4.581 1.00 41.59 103 LYS A O 1
ATOM 749 N N . PRO A 1 104 ? 18.037 -4.468 6.588 1.00 35.19 104 PRO A N 1
ATOM 750 C CA . PRO A 1 104 ? 19.407 -4.777 6.214 1.00 35.19 104 PRO A CA 1
ATOM 751 C C . PRO A 1 104 ? 19.378 -5.518 4.888 1.00 35.19 104 PRO A C 1
ATOM 753 O O . PRO A 1 104 ? 18.727 -6.562 4.773 1.00 35.19 104 PRO A O 1
ATOM 756 N N . THR A 1 105 ? 20.019 -4.919 3.885 1.00 42.16 105 THR A N 1
ATOM 757 C CA . THR A 1 105 ? 20.190 -5.467 2.547 1.00 42.16 105 THR A CA 1
ATOM 758 C C . THR A 1 105 ? 20.923 -6.793 2.688 1.00 42.16 105 THR A C 1
ATOM 760 O O . THR A 1 105 ? 22.144 -6.871 2.584 1.00 42.16 105 THR A O 1
ATOM 763 N N . THR A 1 106 ? 20.169 -7.858 2.952 1.00 44.62 106 THR A N 1
ATOM 764 C CA . THR A 1 106 ? 20.634 -9.229 2.814 1.00 44.62 106 THR A CA 1
ATOM 765 C C . THR A 1 106 ? 20.784 -9.424 1.319 1.00 44.62 106 THR A C 1
ATOM 767 O O . THR A 1 106 ? 19.852 -9.839 0.631 1.00 44.62 106 THR A O 1
ATOM 770 N N . GLN A 1 107 ? 21.935 -9.014 0.786 1.00 52.91 107 GLN A N 1
ATOM 771 C CA . GLN A 1 107 ? 22.309 -9.351 -0.574 1.00 52.91 107 GLN A CA 1
ATOM 772 C C . GLN A 1 107 ? 22.312 -10.869 -0.640 1.00 52.91 107 GLN A C 1
ATOM 774 O O . GLN A 1 107 ? 23.171 -11.534 -0.061 1.00 52.91 107 GLN A O 1
ATOM 779 N N . THR A 1 108 ? 21.278 -11.414 -1.270 1.00 47.28 108 THR A N 1
ATOM 780 C CA . THR A 1 108 ? 21.135 -12.851 -1.432 1.00 47.28 108 THR A CA 1
ATOM 781 C C . THR A 1 108 ? 22.274 -13.281 -2.343 1.00 47.28 108 THR A C 1
ATOM 783 O O . THR A 1 108 ? 22.330 -12.884 -3.507 1.00 47.28 108 THR A O 1
ATOM 786 N N . ALA A 1 109 ? 23.235 -14.016 -1.781 1.00 53.41 109 ALA A N 1
ATOM 787 C CA . ALA A 1 109 ? 24.291 -14.661 -2.545 1.00 53.41 109 ALA A CA 1
ATOM 788 C C . ALA A 1 109 ? 23.666 -15.423 -3.725 1.00 53.41 109 ALA A C 1
ATOM 790 O O . ALA A 1 109 ? 22.603 -16.029 -3.585 1.00 53.41 109 ALA A O 1
ATOM 791 N N . LEU A 1 110 ? 24.304 -15.380 -4.895 1.00 48.28 110 LEU A N 1
ATOM 792 C CA . LEU A 1 110 ? 23.761 -16.012 -6.094 1.00 48.28 110 LEU A CA 1
ATOM 793 C C . LEU A 1 110 ? 23.752 -17.534 -5.884 1.00 48.28 110 LEU A C 1
ATOM 795 O O . LEU A 1 110 ? 24.815 -18.139 -5.716 1.00 48.28 110 LEU A O 1
ATOM 799 N N . GLN A 1 111 ? 22.569 -18.154 -5.851 1.00 50.44 111 GLN A N 1
ATOM 800 C CA . GLN A 1 111 ? 22.453 -19.602 -5.685 1.00 50.44 111 GLN A CA 1
ATOM 801 C C . GLN A 1 111 ? 22.749 -20.289 -7.024 1.00 50.44 111 GLN A C 1
ATOM 803 O O . GLN A 1 111 ? 21.994 -20.155 -7.986 1.00 50.44 111 GLN A O 1
ATOM 808 N N . ILE A 1 112 ? 23.858 -21.024 -7.095 1.00 52.84 112 ILE A N 1
ATOM 809 C CA . ILE A 1 112 ? 24.263 -21.794 -8.276 1.00 52.84 112 ILE A CA 1
ATOM 810 C C . ILE A 1 112 ? 24.318 -23.263 -7.839 1.00 52.84 112 ILE A C 1
ATOM 812 O O . ILE A 1 112 ? 25.290 -23.718 -7.233 1.00 52.84 112 ILE A O 1
ATOM 816 N N . GLY A 1 113 ? 23.231 -24.005 -8.073 1.00 60.50 113 GLY A N 1
ATOM 817 C CA . GLY A 1 113 ? 23.038 -25.354 -7.517 1.00 60.50 113 GLY A CA 1
ATOM 818 C C . GLY A 1 113 ? 22.750 -25.329 -6.007 1.00 60.50 113 GLY A C 1
ATOM 819 O O . GLY A 1 113 ? 22.026 -24.456 -5.542 1.00 60.50 113 GLY A O 1
ATOM 820 N N . ASN A 1 114 ? 23.330 -26.252 -5.226 1.00 59.34 114 ASN A N 1
ATOM 821 C CA . ASN A 1 114 ? 23.243 -26.295 -3.748 1.00 59.34 114 ASN A CA 1
ATOM 822 C C . ASN A 1 114 ? 24.323 -25.439 -3.048 1.00 59.34 114 ASN A C 1
ATOM 824 O O . ASN A 1 114 ? 24.705 -25.719 -1.909 1.00 59.34 114 ASN A O 1
ATOM 828 N N . LYS A 1 115 ? 24.887 -24.445 -3.741 1.00 59.72 115 LYS A N 1
ATOM 829 C CA . LYS A 1 115 ? 25.920 -23.558 -3.198 1.00 59.72 115 LYS A CA 1
ATOM 830 C C . LYS A 1 115 ? 25.553 -22.101 -3.454 1.00 59.72 115 LYS A C 1
ATOM 832 O O . LYS A 1 115 ? 25.078 -21.748 -4.531 1.00 59.72 115 LYS A O 1
ATOM 837 N N . CYS A 1 116 ? 25.812 -21.264 -2.463 1.00 63.00 116 CYS A N 1
ATOM 838 C CA . CYS A 1 116 ? 25.732 -19.817 -2.559 1.00 63.00 116 CYS A CA 1
ATOM 839 C C . CYS A 1 116 ? 27.107 -19.291 -2.973 1.00 63.00 116 CYS A C 1
ATOM 841 O O . CYS A 1 116 ? 28.099 -19.544 -2.287 1.00 63.00 116 CYS A O 1
ATOM 843 N N . GLN A 1 117 ? 27.187 -18.581 -4.095 1.00 66.38 117 GLN A N 1
ATOM 844 C CA . GLN A 1 117 ? 28.422 -17.938 -4.530 1.00 66.38 117 GLN A CA 1
ATOM 845 C C . GLN A 1 117 ? 28.389 -16.456 -4.179 1.00 66.38 117 GLN A C 1
ATOM 847 O O . GLN A 1 117 ? 27.463 -15.730 -4.548 1.00 66.38 117 GLN A O 1
ATOM 852 N N . ILE A 1 118 ? 29.414 -16.009 -3.457 1.00 71.31 118 ILE A N 1
ATOM 853 C CA . ILE A 1 118 ? 29.556 -14.609 -3.069 1.00 71.31 118 ILE A CA 1
ATOM 854 C C . ILE A 1 118 ? 30.139 -13.843 -4.264 1.00 71.31 118 ILE A C 1
ATOM 856 O O . ILE A 1 118 ? 31.199 -14.237 -4.761 1.00 71.31 118 ILE A O 1
ATOM 860 N N . PRO A 1 119 ? 29.507 -12.754 -4.739 1.00 65.62 119 PRO A N 1
ATOM 861 C CA . PRO A 1 119 ? 30.038 -12.010 -5.872 1.00 65.62 119 PRO A CA 1
ATOM 862 C C . PRO A 1 119 ? 31.404 -11.401 -5.525 1.00 65.62 119 PRO A C 1
ATOM 864 O O . PRO A 1 119 ? 31.587 -10.816 -4.460 1.00 65.62 119 PRO A O 1
ATOM 867 N N . ALA A 1 120 ? 32.370 -11.510 -6.439 1.00 66.19 120 ALA A N 1
ATOM 868 C CA . ALA A 1 120 ? 33.722 -10.971 -6.249 1.00 66.19 120 ALA A CA 1
ATOM 869 C C . ALA A 1 120 ? 33.786 -9.429 -6.310 1.00 66.19 120 ALA A C 1
ATOM 871 O O . ALA A 1 120 ? 34.813 -8.842 -5.990 1.00 66.19 120 ALA A O 1
ATOM 872 N N . ASN A 1 121 ? 32.698 -8.768 -6.721 1.00 63.12 121 ASN A N 1
ATOM 873 C CA . ASN A 1 121 ? 32.616 -7.312 -6.883 1.00 63.12 121 ASN A CA 1
ATOM 874 C C . ASN A 1 121 ? 32.083 -6.587 -5.630 1.00 63.12 121 ASN A C 1
ATOM 876 O O . ASN A 1 121 ? 31.637 -5.449 -5.708 1.00 63.12 121 ASN A O 1
ATOM 880 N N . LEU A 1 122 ? 32.110 -7.239 -4.467 1.00 67.25 122 LEU A N 1
ATOM 881 C CA . LEU A 1 122 ? 31.704 -6.645 -3.193 1.00 67.25 122 LEU A CA 1
ATOM 882 C C . LEU A 1 122 ? 32.908 -5.972 -2.511 1.00 67.25 122 LEU A C 1
ATOM 884 O O . LEU A 1 122 ? 33.449 -6.472 -1.524 1.00 67.25 122 LEU A O 1
ATOM 888 N N . ALA A 1 123 ? 33.357 -4.839 -3.054 1.00 62.31 123 ALA A N 1
ATOM 889 C CA . ALA A 1 123 ? 34.361 -4.016 -2.381 1.00 62.31 123 ALA A CA 1
ATOM 890 C C . ALA A 1 123 ? 33.814 -3.543 -1.019 1.00 62.31 123 ALA A C 1
ATOM 892 O O . ALA A 1 123 ? 32.669 -3.104 -0.935 1.00 62.31 123 ALA A O 1
ATOM 893 N N . ASN A 1 124 ? 34.627 -3.644 0.036 1.00 65.88 124 ASN A N 1
ATOM 894 C CA . ASN A 1 124 ? 34.294 -3.244 1.415 1.00 65.88 124 ASN A CA 1
ATOM 895 C C . ASN A 1 124 ? 33.196 -4.075 2.116 1.00 65.88 124 ASN A C 1
ATOM 897 O O . ASN A 1 124 ? 32.701 -3.676 3.169 1.00 65.88 124 ASN A O 1
ATOM 901 N N . ALA A 1 125 ? 32.821 -5.242 1.579 1.00 68.06 125 ALA A N 1
ATOM 902 C CA . ALA A 1 125 ? 31.893 -6.136 2.268 1.00 68.06 125 ALA A CA 1
ATOM 903 C C . ALA A 1 125 ? 32.615 -7.098 3.221 1.00 68.06 125 ALA A C 1
ATOM 905 O O . ALA A 1 125 ? 33.617 -7.724 2.871 1.00 68.06 125 ALA A O 1
ATOM 906 N N . ILE A 1 126 ? 32.033 -7.283 4.401 1.00 70.62 126 ILE A N 1
ATOM 907 C CA . ILE A 1 126 ? 32.387 -8.315 5.369 1.00 70.62 126 ILE A CA 1
ATOM 908 C C . ILE A 1 126 ? 31.291 -9.380 5.307 1.00 70.62 126 ILE A C 1
ATOM 910 O O . ILE A 1 126 ? 30.153 -9.146 5.718 1.00 70.62 126 ILE A O 1
ATOM 914 N N . ILE A 1 127 ? 31.624 -10.560 4.781 1.00 74.69 127 ILE A N 1
ATOM 915 C CA . ILE A 1 127 ? 30.711 -11.706 4.791 1.00 74.69 127 ILE A CA 1
ATOM 916 C C . ILE A 1 127 ? 30.983 -12.537 6.040 1.00 74.69 127 ILE A C 1
ATOM 918 O O . ILE A 1 127 ? 32.124 -12.928 6.273 1.00 74.69 127 ILE A O 1
ATOM 922 N N . THR A 1 128 ? 29.948 -12.847 6.817 1.00 69.88 128 THR A N 1
ATOM 923 C CA . THR A 1 128 ? 30.055 -13.676 8.025 1.00 69.88 128 THR A CA 1
ATOM 924 C C . THR A 1 128 ? 29.166 -14.909 7.910 1.00 69.88 128 THR A C 1
ATOM 926 O O . THR A 1 128 ? 28.000 -14.826 7.512 1.00 69.88 128 THR A O 1
ATOM 929 N N . ASN A 1 129 ? 29.704 -16.076 8.266 1.00 68.50 129 ASN A N 1
ATOM 930 C CA . ASN A 1 129 ? 28.923 -17.299 8.393 1.00 68.50 129 ASN A CA 1
ATOM 931 C C . ASN A 1 129 ? 28.023 -17.203 9.632 1.00 68.50 129 ASN A C 1
ATOM 933 O O . ASN A 1 129 ? 28.526 -17.034 10.738 1.00 68.50 129 ASN A O 1
ATOM 937 N N . VAL A 1 130 ? 26.709 -17.356 9.465 1.00 62.31 130 VAL A N 1
ATOM 938 C CA . VAL A 1 130 ? 25.741 -17.217 10.571 1.00 62.31 130 VAL A CA 1
ATOM 939 C C . VAL A 1 130 ? 25.907 -18.301 11.635 1.00 62.31 130 VAL A C 1
ATOM 941 O O . VAL A 1 130 ? 25.674 -18.055 12.812 1.00 62.31 130 VAL A O 1
ATOM 944 N N . TYR A 1 131 ? 26.334 -19.496 11.233 1.00 61.91 131 TYR A N 1
ATOM 945 C CA . TYR A 1 131 ? 26.462 -20.645 12.128 1.00 61.91 131 TYR A CA 1
ATOM 946 C C . TYR A 1 131 ? 27.824 -20.703 12.815 1.00 61.91 131 TYR A C 1
ATOM 948 O O . TYR A 1 131 ? 27.921 -21.143 13.955 1.00 61.91 131 TYR A O 1
ATOM 956 N N . LEU A 1 132 ? 28.878 -20.285 12.109 1.00 67.12 132 LEU A N 1
ATOM 957 C CA . LEU A 1 132 ? 30.258 -20.384 12.592 1.00 67.12 132 LEU A CA 1
ATOM 958 C C . LEU A 1 132 ? 30.809 -19.055 13.121 1.00 67.12 132 LEU A C 1
ATOM 960 O O . LEU A 1 132 ? 31.855 -19.051 13.761 1.00 67.12 132 LEU A O 1
ATOM 964 N N . GLY A 1 133 ? 30.153 -17.928 12.831 1.00 68.38 133 GLY A N 1
ATOM 965 C CA . GLY A 1 133 ? 30.635 -16.592 13.190 1.00 68.38 133 GLY A CA 1
ATOM 966 C C . GLY A 1 133 ? 31.938 -16.188 12.489 1.00 68.38 133 GLY A C 1
ATOM 967 O O . GLY A 1 133 ? 32.570 -15.211 12.879 1.00 68.38 133 GLY A O 1
ATOM 968 N N . THR A 1 134 ? 32.372 -16.935 11.471 1.00 74.69 134 THR A N 1
ATOM 969 C CA . THR A 1 134 ? 33.643 -16.726 10.769 1.00 74.69 134 THR A CA 1
ATOM 970 C C . THR A 1 134 ? 33.489 -15.794 9.573 1.00 74.69 134 THR A C 1
ATOM 972 O O . THR A 1 134 ? 32.455 -15.803 8.901 1.00 74.69 134 THR A O 1
ATOM 975 N N . SER A 1 135 ? 34.524 -15.003 9.277 1.00 75.12 135 SER A N 1
ATOM 976 C CA . SER A 1 135 ? 34.574 -14.176 8.070 1.00 75.12 135 SER A CA 1
ATOM 977 C C . SER A 1 135 ? 34.883 -15.018 6.827 1.00 75.12 135 SER A C 1
ATOM 979 O O . SER A 1 135 ? 35.710 -15.930 6.856 1.00 75.12 135 SER A O 1
ATOM 981 N N . ILE A 1 136 ? 34.198 -14.721 5.723 1.00 75.06 136 ILE A N 1
ATOM 982 C CA . ILE A 1 136 ? 34.330 -15.406 4.437 1.00 75.06 136 ILE A CA 1
ATOM 983 C C . ILE A 1 136 ? 34.806 -14.392 3.396 1.00 75.06 136 ILE A C 1
ATOM 985 O O . ILE A 1 136 ? 34.289 -13.279 3.315 1.00 75.06 136 ILE A O 1
ATOM 989 N N . ALA A 1 137 ? 35.784 -14.780 2.581 1.00 74.50 137 ALA A N 1
ATOM 990 C CA . ALA A 1 137 ? 36.278 -13.935 1.502 1.00 74.50 137 ALA A CA 1
ATOM 991 C C . ALA A 1 137 ? 35.262 -13.830 0.350 1.00 74.50 137 ALA A C 1
ATOM 993 O O . ALA A 1 137 ? 34.617 -14.818 -0.024 1.00 74.50 137 ALA A O 1
ATOM 994 N N . VAL A 1 138 ? 35.178 -12.648 -0.265 1.00 72.31 138 VAL A N 1
ATOM 995 C CA . VAL A 1 138 ? 34.461 -12.440 -1.534 1.00 72.31 138 VAL A CA 1
ATOM 996 C C . VAL A 1 138 ? 34.958 -13.415 -2.610 1.00 72.31 138 VAL A C 1
ATOM 998 O O . VAL A 1 138 ? 36.136 -13.760 -2.646 1.00 72.31 138 VAL A O 1
ATOM 1001 N N . GLY A 1 139 ? 34.058 -13.896 -3.473 1.00 67.62 139 GLY A N 1
ATOM 1002 C CA . GLY A 1 139 ? 34.385 -14.907 -4.487 1.00 67.62 139 GLY A CA 1
ATOM 1003 C C . GLY A 1 139 ? 34.413 -16.356 -3.981 1.00 67.62 139 GLY A C 1
ATOM 1004 O O . GLY A 1 139 ? 34.609 -17.265 -4.785 1.00 67.62 139 GLY A O 1
ATOM 1005 N N . SER A 1 140 ? 34.186 -16.600 -2.685 1.00 72.19 140 SER A N 1
ATOM 1006 C CA . SER A 1 140 ? 34.093 -17.962 -2.140 1.00 72.19 140 SER A CA 1
ATOM 1007 C C . SER A 1 140 ? 32.724 -18.596 -2.414 1.00 72.19 140 SER A C 1
ATOM 1009 O O . SER A 1 140 ? 31.685 -17.929 -2.357 1.00 72.19 140 SER A O 1
ATOM 1011 N N . SER A 1 141 ? 32.710 -19.909 -2.656 1.00 67.62 141 SER A N 1
ATOM 1012 C CA . SER A 1 141 ? 31.483 -20.713 -2.717 1.00 67.62 141 SER A CA 1
ATOM 1013 C C . SER A 1 141 ? 31.192 -21.324 -1.343 1.00 67.62 141 SER A C 1
ATOM 1015 O O . SER A 1 141 ? 32.025 -22.048 -0.796 1.00 67.62 141 SER A O 1
ATOM 1017 N N . VAL A 1 142 ? 30.001 -21.086 -0.794 1.00 69.56 142 VAL A N 1
ATOM 1018 C CA . VAL A 1 142 ? 29.586 -21.583 0.529 1.00 69.56 142 VAL A CA 1
ATOM 1019 C C . VAL A 1 142 ? 28.320 -22.434 0.446 1.00 69.56 142 VAL A C 1
ATOM 1021 O O . VAL A 1 142 ? 27.518 -22.287 -0.470 1.00 69.56 142 VAL A O 1
ATOM 1024 N N . GLN A 1 143 ? 28.139 -23.353 1.398 1.00 61.03 143 GLN A N 1
ATOM 1025 C CA . GLN A 1 143 ? 26.959 -24.234 1.474 1.00 61.03 143 GLN A CA 1
ATOM 1026 C C . GLN A 1 143 ? 25.892 -23.752 2.474 1.00 61.03 143 GLN A C 1
ATOM 1028 O O . GLN A 1 143 ? 24.931 -24.471 2.726 1.00 61.03 143 GLN A O 1
ATOM 1033 N N . ALA A 1 144 ? 26.070 -22.573 3.078 1.00 61.16 144 ALA A N 1
ATOM 1034 C CA . ALA A 1 144 ? 25.257 -22.090 4.193 1.00 61.16 144 ALA A CA 1
ATOM 1035 C C . ALA A 1 144 ? 24.778 -20.647 3.980 1.00 61.16 144 ALA A C 1
ATOM 1037 O O . ALA A 1 144 ? 25.350 -19.903 3.180 1.00 61.16 144 ALA A O 1
ATOM 1038 N N . ASN A 1 145 ? 23.754 -20.255 4.743 1.00 62.22 145 ASN A N 1
ATOM 1039 C CA . ASN A 1 145 ? 23.290 -18.873 4.832 1.00 62.22 145 ASN A CA 1
ATOM 1040 C C . ASN A 1 145 ? 24.404 -17.978 5.394 1.00 62.22 145 ASN A C 1
ATOM 1042 O O . ASN A 1 145 ? 25.003 -18.282 6.429 1.00 62.22 145 ASN A O 1
ATOM 1046 N N . VAL A 1 146 ? 24.673 -16.872 4.705 1.00 65.50 146 VAL A N 1
ATOM 1047 C CA . VAL A 1 146 ? 25.677 -15.875 5.086 1.00 65.50 146 VAL A CA 1
ATOM 1048 C C . VAL A 1 146 ? 25.014 -14.526 5.306 1.00 65.50 146 VAL A C 1
ATOM 1050 O O . VAL A 1 146 ? 24.074 -14.173 4.595 1.00 65.50 146 VAL A O 1
ATOM 1053 N N . LEU A 1 147 ? 25.516 -13.771 6.278 1.00 62.81 147 LEU A N 1
ATOM 1054 C CA . LEU A 1 147 ? 25.177 -12.362 6.444 1.00 62.81 147 LEU A CA 1
ATOM 1055 C C . LEU A 1 147 ? 26.238 -11.531 5.736 1.00 62.81 147 LEU A C 1
ATOM 1057 O O . LEU A 1 147 ? 27.435 -11.763 5.908 1.00 62.81 147 LEU A O 1
ATOM 1061 N N . VAL A 1 148 ? 25.790 -10.570 4.937 1.00 66.31 148 VAL A N 1
ATOM 1062 C CA . VAL A 1 148 ? 26.669 -9.635 4.239 1.00 66.31 148 VAL A CA 1
ATOM 1063 C C . VAL A 1 148 ? 26.503 -8.275 4.894 1.00 66.31 148 VAL A C 1
ATOM 1065 O O . VAL A 1 148 ? 25.431 -7.682 4.807 1.00 66.31 148 VAL A O 1
ATOM 1068 N N . ASN A 1 149 ? 27.555 -7.798 5.553 1.00 61.41 149 ASN A N 1
ATOM 1069 C CA . ASN A 1 149 ? 27.620 -6.452 6.110 1.00 61.41 149 ASN A CA 1
ATOM 1070 C C . ASN A 1 149 ? 28.549 -5.600 5.248 1.00 61.41 149 ASN A C 1
ATOM 1072 O O . ASN A 1 149 ? 29.548 -6.097 4.733 1.00 61.41 149 ASN A O 1
ATOM 1076 N N . PHE A 1 150 ? 28.238 -4.320 5.104 1.00 63.34 150 PHE A N 1
ATOM 1077 C CA . PHE A 1 150 ? 29.142 -3.348 4.500 1.00 63.34 150 PHE A CA 1
ATOM 1078 C C . PHE A 1 150 ? 29.759 -2.510 5.614 1.00 63.34 150 PHE A C 1
ATOM 1080 O O . PHE A 1 150 ? 29.034 -2.094 6.519 1.00 63.34 150 PHE A O 1
ATOM 1087 N N . ALA A 1 151 ? 31.080 -2.335 5.569 1.00 57.97 151 ALA A N 1
ATOM 1088 C CA . ALA A 1 151 ? 31.792 -1.403 6.439 1.00 57.97 151 ALA A CA 1
ATOM 1089 C C . ALA A 1 151 ? 31.775 0.012 5.851 1.00 57.97 151 ALA A C 1
ATOM 1091 O O . ALA A 1 151 ? 31.840 0.128 4.603 1.00 57.97 151 ALA A O 1
#

Nearest PDB structures (foldseek):
  8jxg-assembly1_A  TM=6.821E-01  e=3.282E-06  Rattus norvegicus
  8jxf-assembly1_B  TM=7.202E-01  e=1.974E-05  Rattus norvegicus
  8em4-assembly1_B  TM=6.887E-01  e=3.591E-05  Mus musculus
  8jxa-assembly1_A  TM=7.160E-01  e=1.040E-04  Rattus norvegicus
  8jxc-assembly1_A  TM=7.041E-01  e=3.219E-04  Rattus norvegicus

Sequence (151 aa):
FAESGSCGDSEMQCKNGVCIDSDKLCDGIRDCPEGEDETLEKCAPFTCQSFAYRCAYGACIEGKAACNGTVECHDGSDESYALCGGIRKKGSGVRPTPKATEKPTTQTALQIGNKCQIPANLANAIITNVYLGTSIAVGSSVQANVLVNFA

InterPro domains:
  IPR002172 Low-density lipoprotein (LDL) receptor class A repeat [PF00057] (6-43)
  IPR002172 Low-density lipoprotein (LDL) receptor class A repeat [PF00057] (47-82)
  IPR002172 Low-density lipoprotein (LDL) receptor class A repeat [PR00261] (17-38)
  IPR002172 Low-density lipoprotein (LDL) receptor class A repeat [PR00261] (58-79)
  IPR002172 Low-density lipoprotein (LDL) receptor class A repeat [PS50068] (6-44)
  IPR002172 Low-density lipoprotein (LDL) receptor class A repeat [PS50068] (47-85)
  IPR002172 Low-density lipoprotein (LDL) receptor class A repeat [SM00192] (6-45)
  IPR002172 Low-density lipoprotein (LDL) receptor class A repeat [SM00192] (47-86)
  IPR002172 Low-density lipoprotein (LDL) receptor class A repeat [cd00112] (7-38)
  IPR002172 Low-density lipoprotein (LDL) receptor class A repeat [cd00112] (48-79)
  IPR023415 Low-density lipoprotein (LDL) receptor class A, conserved site [PS01209] (19-43)
  IPR023415 Low-density lipoprotein (LDL) receptor class A, conserved site [PS01209] (60-84)
  IPR036055 LDL receptor-like superfamily [G3DSA:4.10.400.10] (5-50)
  IPR036055 LDL receptor-like superfamily [G3DSA:4.10.400.10] (51-86)
  IPR036055 LDL receptor-like superfamily [SSF57424] (6-49)
  IPR036055 LDL receptor-like superfamily [SSF57424] (42-82)
  IPR050685 Low-density lipoprotein receptor [PTHR24270] (6-84)

pLDDT: mean 72.47, std 15.28, range [35.19, 90.0]

Mean predicted aligned error: 17.36 Å

Radius of gyration: 22.64 Å; Cα contacts (8 Å, |Δi|>4): 239; chains: 1; bounding box: 63×40×48 Å